Protein AF-A0A812XDH1-F1 (afdb_monomer_lite)

Organism: Symbiodinium pilosum (NCBI:txid2952)

Secondary structure (DSSP, 8-state):
-PPEEEEEEETTT--TTTHHHHHHHHHHHSEEEEEEEEEETTS---TTSHHHHHHHHHTPEEEEE-TTTHHHHHHHHHHHHHHHS--SEEEEES-HHHHHHHHHHHHHHHHHTT---EEEE-------

Foldseek 3Di:
DFAEEEAEEECVFDDLVCLVVLVVVRVVRGHYPAAEYEAAPPPPDDLPDPRNVSCVVSRYHYDYDHPVCSLVVSLVVQVCCCVPVVHQEYEYHYPPVVQVVSQVSNVVSCVVVVHHHYYHYDYGPDDD

Radius of gyration: 13.93 Å; chains: 1; bounding box: 34×30×38 Å

pLDDT: mean 91.61, std 9.73, range [36.91, 98.38]

Sequence (128 aa):
MAKRCTLLMDSDVHGPPSWPVALEVVRSEGSLVSASIFIAEGTGFTMDTDWGKRLQELGIEPKVVPAKEASIELCAEAMRLVMEEDVNVVCLAVKEDDFATLSQKLRTAGNTAGKQFSILEIGSLGDS

InterPro domains:
  IPR021139 NYN domain [PF01936] (23-110)

Structure (mmCIF, N/CA/C/O backbone):
data_AF-A0A812XDH1-F1
#
_entry.id   AF-A0A812XDH1-F1
#
loop_
_atom_site.group_PDB
_atom_site.id
_atom_site.type_symbol
_atom_site.label_atom_id
_atom_site.label_alt_id
_atom_site.label_comp_id
_atom_site.label_asym_id
_atom_site.label_entity_id
_atom_site.label_seq_id
_atom_site.pdbx_PDB_ins_code
_atom_site.Cartn_x
_atom_site.Cartn_y
_atom_site.Cartn_z
_atom_site.occupancy
_atom_site.B_iso_or_equiv
_atom_site.auth_seq_id
_atom_site.auth_comp_id
_atom_site.auth_asym_id
_atom_site.auth_atom_id
_atom_site.pdbx_PDB_model_num
ATOM 1 N N . MET A 1 1 ? -16.317 -11.474 12.488 1.00 62.16 1 MET A N 1
ATOM 2 C CA . MET A 1 1 ? -16.157 -10.778 11.192 1.00 62.16 1 MET A CA 1
ATOM 3 C C . MET A 1 1 ? -14.714 -10.950 10.752 1.00 62.16 1 MET A C 1
ATOM 5 O O . MET A 1 1 ? -13.852 -10.939 11.622 1.00 62.16 1 MET A O 1
ATOM 9 N N . ALA A 1 2 ? -14.458 -11.175 9.461 1.00 83.06 2 ALA A N 1
ATOM 10 C CA . ALA A 1 2 ? -13.089 -11.178 8.943 1.00 83.06 2 ALA A CA 1
ATOM 11 C C . ALA A 1 2 ? -12.526 -9.749 8.992 1.00 83.06 2 ALA A C 1
ATOM 13 O O . ALA A 1 2 ? -13.274 -8.799 8.754 1.00 83.06 2 ALA A O 1
ATOM 14 N N . LYS A 1 3 ? -11.241 -9.597 9.333 1.00 95.44 3 LYS A N 1
ATOM 15 C CA . LYS A 1 3 ? -10.570 -8.289 9.343 1.00 95.44 3 LYS A CA 1
ATOM 16 C C . LYS A 1 3 ? -10.524 -7.731 7.920 1.00 95.44 3 LYS A C 1
ATOM 18 O O . LYS A 1 3 ? -10.316 -8.493 6.978 1.00 95.44 3 LYS A O 1
ATOM 23 N N . ARG A 1 4 ? -10.717 -6.423 7.758 1.00 97.69 4 ARG A N 1
ATOM 24 C CA . ARG A 1 4 ? -10.556 -5.722 6.477 1.00 97.69 4 ARG A CA 1
ATOM 25 C C . ARG A 1 4 ? -9.109 -5.261 6.346 1.00 97.69 4 ARG A C 1
ATOM 27 O O . ARG A 1 4 ? -8.639 -4.497 7.189 1.00 97.69 4 ARG A O 1
ATOM 34 N N . CYS A 1 5 ? -8.412 -5.724 5.320 1.00 98.31 5 CYS A N 1
ATOM 35 C CA . CYS A 1 5 ? -6.977 -5.518 5.164 1.00 98.31 5 CYS A CA 1
ATOM 36 C C . CYS A 1 5 ? -6.669 -4.742 3.883 1.00 98.31 5 CYS A C 1
ATOM 38 O O . CYS A 1 5 ? -7.336 -4.935 2.870 1.00 98.31 5 CYS A O 1
ATOM 40 N N . THR A 1 6 ? -5.626 -3.918 3.897 1.00 98.38 6 THR A N 1
ATOM 41 C CA . THR A 1 6 ? -5.047 -3.340 2.678 1.00 98.38 6 THR A CA 1
ATOM 42 C C . THR A 1 6 ? -3.569 -3.667 2.578 1.00 98.38 6 THR A C 1
ATOM 44 O O . THR A 1 6 ? -2.903 -3.785 3.605 1.00 98.38 6 THR A O 1
ATOM 47 N N . LEU A 1 7 ? -3.058 -3.782 1.357 1.00 98.25 7 LEU A N 1
ATOM 48 C CA . LEU A 1 7 ? -1.638 -3.961 1.070 1.00 98.25 7 LEU A CA 1
ATOM 49 C C . LEU A 1 7 ? -1.074 -2.699 0.413 1.00 98.25 7 LEU A C 1
ATOM 51 O O . LEU A 1 7 ? -1.589 -2.263 -0.613 1.00 98.25 7 LEU A O 1
ATOM 55 N N . LEU A 1 8 ? -0.009 -2.135 0.978 1.00 97.69 8 LEU A N 1
ATOM 56 C CA . LEU A 1 8 ? 0.725 -1.010 0.399 1.00 97.69 8 LEU A CA 1
ATOM 57 C C . LEU A 1 8 ? 2.191 -1.406 0.254 1.00 97.69 8 LEU A C 1
ATOM 59 O O . LEU A 1 8 ? 2.841 -1.751 1.242 1.00 97.69 8 LEU A O 1
ATOM 63 N N . MET A 1 9 ? 2.690 -1.382 -0.978 1.00 96.19 9 MET A N 1
ATOM 64 C CA . MET A 1 9 ? 4.032 -1.849 -1.317 1.00 96.19 9 MET A CA 1
ATOM 65 C C . MET A 1 9 ? 4.894 -0.722 -1.870 1.00 96.19 9 MET A C 1
ATOM 67 O O . MET A 1 9 ? 4.409 0.120 -2.624 1.00 96.19 9 MET A O 1
ATOM 71 N N . ASP A 1 10 ? 6.181 -0.757 -1.554 1.00 93.31 10 ASP A N 1
ATOM 72 C CA . ASP A 1 10 ? 7.207 0.051 -2.203 1.00 93.31 10 ASP A CA 1
ATOM 73 C C . ASP A 1 10 ? 7.873 -0.756 -3.328 1.00 93.31 10 ASP A C 1
ATOM 75 O O . ASP A 1 10 ? 8.425 -1.840 -3.099 1.00 93.31 10 ASP A O 1
ATOM 79 N N . SER A 1 11 ? 7.821 -0.230 -4.554 1.00 91.38 11 SER A N 1
ATOM 80 C CA . SER A 1 11 ? 8.430 -0.873 -5.724 1.00 91.38 11 SER A CA 1
ATOM 81 C C . SER A 1 11 ? 9.956 -0.983 -5.656 1.00 91.38 11 SER A C 1
ATOM 83 O O . SER A 1 11 ? 10.512 -1.853 -6.327 1.00 91.38 11 SER A O 1
ATOM 85 N N . ASP A 1 12 ? 10.622 -0.176 -4.821 1.00 86.94 12 ASP A N 1
ATOM 86 C CA . ASP A 1 12 ? 12.071 -0.267 -4.597 1.00 86.94 12 ASP A CA 1
ATOM 87 C C . ASP A 1 12 ? 12.481 -1.574 -3.898 1.00 86.94 12 ASP A C 1
ATOM 89 O O . ASP A 1 12 ? 13.651 -1.958 -3.931 1.00 86.94 12 ASP A O 1
ATOM 93 N N . VAL A 1 13 ? 11.538 -2.236 -3.223 1.00 84.75 13 VAL A N 1
ATOM 94 C CA . VAL A 1 13 ? 11.792 -3.417 -2.379 1.00 84.75 13 VAL A CA 1
ATOM 95 C C . VAL A 1 13 ? 11.043 -4.634 -2.886 1.00 84.75 13 VAL A C 1
ATOM 97 O O . VAL A 1 13 ? 11.570 -5.746 -2.885 1.00 84.75 13 VAL A O 1
ATOM 100 N N . HIS A 1 14 ? 9.804 -4.429 -3.327 1.00 86.06 14 HIS A N 1
ATOM 101 C CA . HIS A 1 14 ? 8.909 -5.496 -3.737 1.00 86.06 14 HIS A CA 1
ATOM 102 C C . HIS A 1 14 ? 8.712 -5.483 -5.249 1.00 86.06 14 HIS A C 1
ATOM 104 O O . HIS A 1 14 ? 7.859 -4.777 -5.789 1.00 86.06 14 HIS A O 1
ATOM 110 N N . GLY A 1 15 ? 9.489 -6.321 -5.938 1.00 88.19 15 GLY A N 1
ATOM 111 C CA . GLY A 1 15 ? 9.342 -6.583 -7.369 1.00 88.19 15 GLY A CA 1
ATOM 112 C C . GLY A 1 15 ? 8.324 -7.690 -7.698 1.00 88.19 15 GLY A C 1
ATOM 113 O O . GLY A 1 15 ? 7.814 -8.358 -6.788 1.00 88.19 15 GLY A O 1
ATOM 114 N N . PRO A 1 16 ? 8.080 -7.953 -9.000 1.00 89.69 16 PRO A N 1
ATOM 115 C CA . PRO A 1 16 ? 7.072 -8.899 -9.487 1.00 89.69 16 PRO A CA 1
ATOM 116 C C . PRO A 1 16 ? 7.038 -10.284 -8.827 1.00 89.69 16 PRO A C 1
ATOM 118 O O . PRO A 1 16 ? 5.935 -10.786 -8.592 1.00 89.69 16 PRO A O 1
ATOM 121 N N . PRO A 1 17 ? 8.183 -10.919 -8.496 1.00 89.69 17 PRO A N 1
ATOM 122 C CA . PRO A 1 17 ? 8.175 -12.224 -7.831 1.00 89.69 17 PRO A CA 1
ATOM 123 C C . PRO A 1 17 ? 7.530 -12.202 -6.438 1.00 89.69 17 PRO A C 1
ATOM 125 O O . PRO A 1 17 ? 6.958 -13.201 -6.011 1.00 89.69 17 PRO A O 1
ATOM 128 N N . SER A 1 18 ? 7.596 -11.066 -5.738 1.00 91.50 18 SER A N 1
ATOM 129 C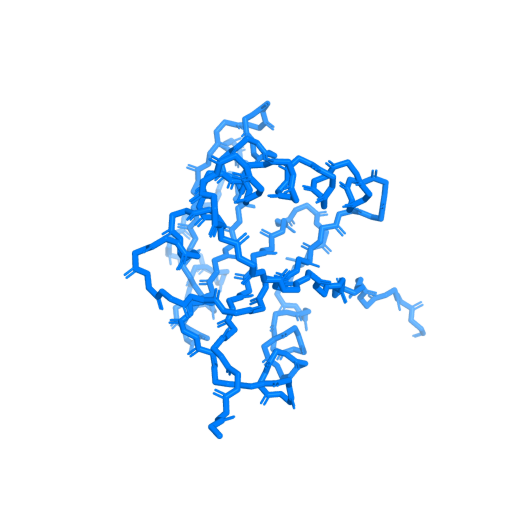 CA . SER A 1 18 ? 7.119 -10.935 -4.356 1.00 91.50 18 SER A CA 1
ATOM 130 C C . SER A 1 18 ? 5.630 -10.594 -4.242 1.00 91.50 18 SER A C 1
ATOM 132 O O . SER A 1 18 ? 5.014 -10.886 -3.218 1.00 91.50 18 SER A O 1
ATOM 134 N N . TRP A 1 19 ? 5.021 -10.013 -5.283 1.00 94.25 19 TRP A N 1
ATOM 135 C CA . TRP A 1 19 ? 3.640 -9.519 -5.217 1.00 94.25 19 TRP A CA 1
ATOM 136 C C . TRP A 1 19 ? 2.600 -10.604 -4.896 1.00 94.25 19 TRP A C 1
ATOM 138 O O . TRP A 1 19 ? 1.752 -10.358 -4.036 1.00 94.25 19 TRP A O 1
ATOM 148 N N . PRO A 1 20 ? 2.632 -11.807 -5.513 1.00 94.88 20 PRO A N 1
ATOM 149 C CA . PRO A 1 20 ? 1.668 -12.856 -5.181 1.00 94.88 20 PRO A CA 1
ATOM 150 C C . PRO A 1 20 ? 1.780 -13.305 -3.722 1.00 94.88 20 PRO A C 1
ATOM 152 O O . PRO A 1 20 ? 0.763 -13.478 -3.056 1.00 94.88 20 PRO A O 1
ATOM 155 N N . VAL A 1 21 ? 3.007 -13.418 -3.210 1.00 93.62 21 VAL A N 1
ATOM 156 C CA . VAL A 1 21 ? 3.268 -13.832 -1.826 1.00 93.62 21 VAL A CA 1
ATOM 157 C C . VAL A 1 21 ? 2.765 -12.778 -0.841 1.00 93.62 21 VAL A C 1
ATOM 159 O O . VAL A 1 21 ? 2.077 -13.116 0.119 1.00 93.62 21 VAL A O 1
ATOM 162 N N . ALA A 1 22 ? 3.010 -11.492 -1.109 1.00 94.94 22 ALA A N 1
ATOM 163 C CA . ALA A 1 22 ? 2.481 -10.404 -0.287 1.00 94.94 22 ALA A CA 1
ATOM 164 C C . ALA A 1 22 ? 0.940 -10.425 -0.228 1.00 94.94 22 ALA A C 1
ATOM 166 O O . ALA A 1 22 ? 0.351 -10.278 0.846 1.00 94.94 22 ALA A O 1
ATOM 167 N N . LEU A 1 23 ? 0.277 -10.675 -1.365 1.00 96.62 23 LEU A N 1
ATOM 168 C CA . LEU A 1 23 ? -1.180 -10.821 -1.423 1.00 96.62 23 LEU A CA 1
ATOM 169 C C . LEU A 1 23 ? -1.682 -12.028 -0.622 1.00 96.62 23 LEU A C 1
ATOM 171 O O . LEU A 1 23 ? -2.710 -11.923 0.048 1.00 96.62 23 LEU A O 1
ATOM 175 N N . GLU A 1 24 ? -0.992 -13.166 -0.683 1.00 95.62 24 GLU A N 1
ATOM 176 C CA . GLU A 1 24 ? -1.344 -14.361 0.093 1.00 95.62 24 GLU A CA 1
ATOM 177 C C . GLU A 1 24 ? -1.238 -14.117 1.599 1.00 95.62 24 GLU A C 1
ATOM 179 O O . GLU A 1 24 ? -2.175 -14.449 2.329 1.00 95.62 24 GLU A O 1
ATOM 184 N N . VAL A 1 25 ? -0.166 -13.460 2.059 1.00 94.56 25 VAL A N 1
ATOM 185 C CA . VAL A 1 25 ? -0.015 -13.085 3.473 1.00 94.56 25 VAL A CA 1
ATOM 186 C C . VAL A 1 25 ? -1.192 -12.215 3.921 1.00 94.56 25 VAL A C 1
ATOM 188 O O . VAL A 1 25 ? -1.844 -12.528 4.917 1.00 94.56 25 VAL A O 1
ATOM 191 N N . VAL A 1 26 ? -1.549 -11.183 3.151 1.00 96.19 26 VAL A N 1
ATOM 192 C CA . VAL A 1 26 ? -2.679 -10.298 3.495 1.00 96.19 26 VAL A CA 1
ATOM 193 C C . VAL A 1 26 ? -4.010 -11.056 3.513 1.00 96.19 26 VAL A C 1
ATOM 195 O O . VAL A 1 26 ? -4.833 -10.841 4.404 1.00 96.19 26 VAL A O 1
ATOM 198 N N . ARG A 1 27 ? -4.220 -11.974 2.563 1.00 95.69 27 ARG A N 1
ATOM 199 C CA . ARG A 1 27 ? -5.430 -12.810 2.490 1.00 95.69 27 ARG A CA 1
ATOM 200 C C . ARG A 1 27 ? -5.528 -13.821 3.634 1.00 95.69 27 ARG A C 1
ATOM 202 O O . ARG A 1 27 ? -6.637 -14.200 4.002 1.00 95.69 27 ARG A O 1
ATOM 209 N N . SER A 1 28 ? -4.398 -14.249 4.199 1.00 94.50 28 SER A N 1
ATOM 210 C CA . SER A 1 28 ? -4.380 -15.092 5.401 1.00 94.50 28 SER A CA 1
ATOM 211 C C . SER A 1 28 ? -4.743 -14.316 6.673 1.00 94.50 28 SER A C 1
ATOM 213 O O . SER A 1 28 ? -5.321 -14.889 7.594 1.00 94.50 28 SER A O 1
ATOM 215 N N . GLU A 1 29 ? -4.478 -13.006 6.696 1.00 95.06 29 GLU A N 1
ATOM 216 C CA . GLU A 1 29 ? -4.833 -12.114 7.806 1.00 95.06 29 GLU A CA 1
ATOM 217 C C . GLU A 1 29 ? -6.314 -11.689 7.762 1.00 95.06 29 GLU A C 1
ATOM 219 O O . GLU A 1 29 ? -6.961 -11.527 8.802 1.00 95.06 29 GLU A O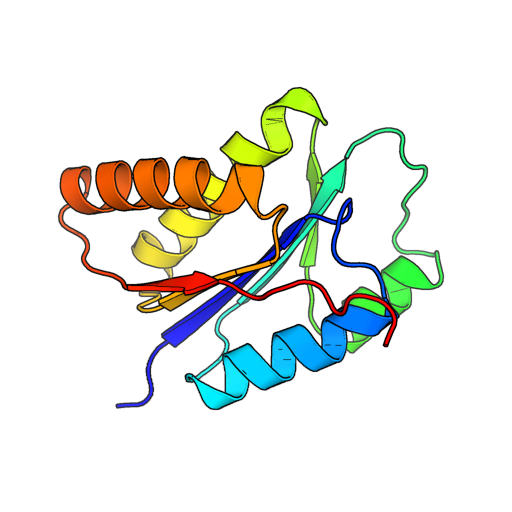 1
ATOM 224 N N . GLY A 1 30 ? -6.879 -11.516 6.562 1.00 95.56 30 GLY A N 1
ATOM 225 C CA . GLY A 1 30 ? -8.274 -11.118 6.399 1.00 95.56 30 GLY A CA 1
ATOM 226 C C . GLY A 1 30 ? -8.708 -10.863 4.955 1.00 95.56 30 GLY A C 1
ATOM 227 O O . GLY A 1 30 ? -8.095 -11.306 3.988 1.00 95.56 30 GLY A O 1
ATOM 228 N N . SER A 1 31 ? -9.822 -10.153 4.799 1.00 97.12 31 SER A N 1
ATOM 229 C CA . SER A 1 31 ? -10.366 -9.777 3.495 1.00 97.12 31 SER A CA 1
ATOM 230 C C . SER A 1 31 ? -9.586 -8.601 2.910 1.00 97.12 31 SER A C 1
ATOM 232 O O . SER A 1 31 ? -9.628 -7.499 3.455 1.00 97.12 31 SER A O 1
ATOM 234 N N . LEU A 1 32 ? -8.909 -8.830 1.785 1.00 97.19 32 LEU A N 1
ATOM 235 C CA . LEU A 1 32 ? -8.216 -7.792 1.023 1.00 97.19 32 LEU A CA 1
ATOM 236 C C . LEU A 1 32 ? -9.227 -6.793 0.432 1.00 97.19 32 LEU A C 1
ATOM 238 O O . LEU A 1 32 ? -10.051 -7.168 -0.400 1.00 97.19 32 LEU A O 1
ATOM 242 N N . VAL A 1 33 ? -9.150 -5.537 0.869 1.00 97.38 33 VAL A N 1
ATOM 243 C CA . VAL A 1 33 ? -9.964 -4.405 0.397 1.00 97.38 33 VAL A CA 1
ATOM 244 C C . VAL A 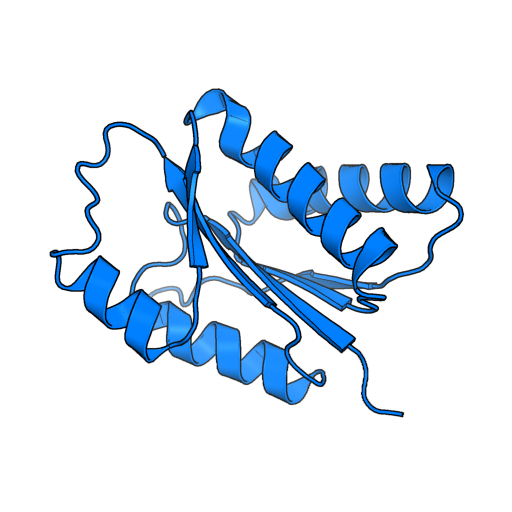1 33 ? -9.294 -3.711 -0.782 1.00 97.38 33 VAL A C 1
ATOM 246 O O . VAL A 1 33 ? -9.947 -3.436 -1.782 1.00 97.38 33 VAL A O 1
ATOM 249 N N . SER A 1 34 ? -7.995 -3.436 -0.663 1.00 97.81 34 SER A N 1
ATOM 250 C CA . SER A 1 34 ? -7.192 -2.782 -1.694 1.00 97.81 34 SER A CA 1
ATOM 251 C C . SER A 1 34 ? -5.757 -3.305 -1.663 1.00 97.81 34 SER A C 1
ATOM 253 O O . SER A 1 34 ? -5.274 -3.783 -0.630 1.00 97.81 34 SER A O 1
ATOM 255 N N . ALA A 1 35 ? -5.082 -3.224 -2.804 1.00 98.19 35 ALA A N 1
ATOM 256 C CA . ALA A 1 35 ? -3.653 -3.437 -2.925 1.00 98.19 35 ALA A CA 1
ATOM 257 C C . ALA A 1 35 ? -3.074 -2.359 -3.842 1.00 98.19 35 ALA A C 1
ATOM 259 O O . ALA A 1 35 ? -3.542 -2.189 -4.967 1.00 98.19 35 ALA A O 1
ATOM 260 N N . SER A 1 36 ? -2.042 -1.657 -3.383 1.00 97.94 36 SER A N 1
ATOM 261 C CA . SER A 1 36 ? -1.364 -0.632 -4.173 1.00 97.94 36 SER A CA 1
ATOM 262 C C . SER A 1 36 ? 0.148 -0.797 -4.106 1.00 97.94 36 SER A C 1
ATOM 264 O O . SER A 1 36 ? 0.694 -1.218 -3.084 1.00 97.94 36 SER A O 1
ATOM 266 N N . ILE A 1 37 ? 0.825 -0.435 -5.192 1.00 96.25 37 ILE A N 1
ATOM 267 C CA . ILE A 1 37 ? 2.283 -0.344 -5.260 1.00 96.25 37 ILE A CA 1
ATOM 268 C C . ILE A 1 37 ? 2.692 1.081 -5.624 1.00 96.25 37 ILE A C 1
ATOM 270 O O . ILE A 1 37 ? 2.197 1.648 -6.597 1.00 96.25 37 ILE A O 1
ATOM 274 N N . PHE A 1 38 ? 3.586 1.662 -4.835 1.00 95.50 38 PHE A N 1
ATOM 275 C CA . PHE A 1 38 ? 4.114 3.001 -5.050 1.00 95.50 38 PHE A CA 1
ATOM 276 C C . PHE A 1 38 ? 5.374 2.903 -5.897 1.00 95.50 38 PHE A C 1
ATOM 278 O O . PHE A 1 38 ? 6.327 2.208 -5.539 1.00 95.50 38 PHE A O 1
ATOM 285 N N . ILE A 1 39 ? 5.343 3.577 -7.043 1.00 93.25 39 ILE A N 1
ATOM 286 C CA . ILE A 1 39 ? 6.395 3.552 -8.053 1.00 93.25 39 ILE A CA 1
ATOM 287 C C . ILE A 1 39 ? 6.954 4.959 -8.188 1.00 93.25 39 ILE A C 1
ATOM 289 O O . ILE A 1 39 ? 6.219 5.899 -8.486 1.00 93.25 39 ILE A O 1
ATOM 293 N N . ALA A 1 40 ? 8.260 5.114 -7.988 1.00 91.31 40 ALA A N 1
ATOM 294 C CA . ALA A 1 40 ? 8.904 6.403 -8.174 1.00 91.31 40 ALA A CA 1
ATOM 295 C C . ALA A 1 40 ? 8.807 6.867 -9.641 1.00 91.31 40 ALA A C 1
ATOM 297 O O . ALA A 1 40 ? 9.033 6.097 -10.585 1.00 91.31 40 ALA A O 1
ATOM 298 N N . GLU A 1 41 ? 8.502 8.147 -9.843 1.00 90.69 41 GLU A N 1
ATOM 299 C CA . GLU A 1 41 ? 8.603 8.801 -11.146 1.00 90.69 41 GLU A CA 1
ATOM 300 C C . GLU A 1 41 ? 10.016 8.667 -11.735 1.00 90.69 41 GLU A C 1
ATOM 302 O O . GLU A 1 41 ? 11.022 8.673 -11.026 1.00 90.69 41 GLU A O 1
ATOM 307 N N . GLY A 1 42 ? 10.099 8.566 -13.063 1.00 84.44 42 GLY A N 1
ATOM 308 C CA . GLY A 1 42 ? 11.377 8.455 -13.775 1.00 84.44 42 GLY A CA 1
ATOM 309 C C . GLY A 1 42 ? 11.953 7.037 -13.863 1.00 84.44 42 GLY A C 1
ATOM 310 O O . GLY A 1 42 ? 12.971 6.847 -14.520 1.00 84.44 42 GLY A O 1
ATOM 311 N N . THR A 1 43 ? 11.281 6.032 -13.294 1.00 82.62 43 THR A N 1
ATOM 312 C CA . THR A 1 43 ? 11.637 4.602 -13.436 1.00 82.62 43 THR A CA 1
ATOM 313 C C . THR A 1 43 ? 11.366 4.031 -14.833 1.00 82.62 43 THR A C 1
ATOM 315 O O . THR A 1 43 ? 11.820 2.936 -15.153 1.00 82.62 43 THR A O 1
ATOM 318 N N . GLY A 1 44 ? 10.620 4.752 -15.677 1.00 81.88 44 GLY A N 1
ATOM 319 C CA . GLY A 1 44 ? 10.199 4.275 -16.998 1.00 81.88 44 GLY A CA 1
ATOM 320 C C . GLY A 1 44 ? 9.026 3.289 -16.961 1.00 81.88 44 GLY A C 1
ATOM 321 O O . GLY A 1 44 ? 8.710 2.691 -17.988 1.00 81.88 44 GLY A O 1
ATOM 322 N N . PHE A 1 45 ? 8.371 3.122 -15.806 1.00 84.12 45 PHE A N 1
ATOM 323 C CA . PHE A 1 45 ? 7.169 2.301 -15.681 1.00 84.12 45 PHE A CA 1
ATOM 324 C C . PHE A 1 45 ? 6.030 2.813 -16.576 1.00 84.12 45 PHE A C 1
ATOM 326 O O . PHE A 1 45 ? 5.695 3.998 -16.571 1.00 84.12 45 PHE A O 1
ATOM 333 N N . THR A 1 46 ? 5.389 1.890 -17.294 1.00 82.19 46 THR A N 1
ATOM 334 C CA . THR A 1 46 ? 4.120 2.114 -17.998 1.00 82.19 46 THR A CA 1
ATOM 335 C C . THR A 1 46 ? 3.210 0.899 -17.828 1.00 82.19 46 THR A C 1
ATOM 337 O O . THR A 1 46 ? 3.681 -0.220 -17.597 1.00 82.19 46 THR A O 1
ATOM 340 N N . MET A 1 47 ? 1.900 1.094 -17.994 1.00 84.06 47 MET A N 1
ATOM 341 C CA . MET A 1 47 ? 0.924 -0.002 -17.919 1.00 84.06 47 MET A CA 1
ATOM 342 C C . MET A 1 47 ? 1.081 -1.047 -19.034 1.00 84.06 47 MET A C 1
ATOM 344 O O . MET A 1 47 ? 0.667 -2.189 -18.857 1.00 84.06 47 MET A O 1
ATOM 348 N N . ASP A 1 48 ? 1.722 -0.688 -20.147 1.00 80.31 48 ASP A N 1
ATOM 349 C CA . ASP A 1 48 ? 1.940 -1.587 -21.288 1.00 80.31 48 ASP A CA 1
ATOM 350 C C . ASP A 1 48 ? 3.127 -2.545 -21.091 1.00 80.31 48 ASP A C 1
ATOM 352 O O . ASP A 1 48 ? 3.293 -3.504 -21.853 1.00 80.31 48 ASP A O 1
ATOM 356 N N . THR A 1 49 ? 3.950 -2.302 -20.067 1.00 83.50 49 THR A N 1
ATOM 357 C CA . THR A 1 49 ? 5.051 -3.195 -19.689 1.00 83.50 49 THR A CA 1
ATOM 358 C C . THR A 1 49 ? 4.544 -4.507 -19.088 1.00 83.50 49 THR A C 1
ATOM 360 O O . THR A 1 49 ? 3.415 -4.603 -18.602 1.00 83.50 49 THR A O 1
ATOM 363 N N . ASP A 1 50 ? 5.406 -5.526 -19.052 1.00 87.31 50 ASP A N 1
ATOM 364 C CA . ASP A 1 50 ? 5.097 -6.796 -18.381 1.00 87.31 50 ASP A CA 1
ATOM 365 C C . ASP A 1 50 ? 4.778 -6.599 -16.890 1.00 87.31 50 ASP A C 1
ATOM 367 O O . ASP A 1 50 ? 3.938 -7.307 -16.339 1.00 87.31 50 ASP A O 1
ATOM 371 N N . TRP A 1 51 ? 5.377 -5.589 -16.249 1.00 89.06 51 TRP A N 1
ATOM 372 C CA . TRP A 1 51 ? 5.028 -5.185 -14.886 1.00 89.06 51 TRP A CA 1
ATOM 373 C C . TRP A 1 51 ? 3.599 -4.657 -14.801 1.00 89.06 51 TRP A C 1
ATOM 375 O O . TRP A 1 51 ? 2.838 -5.113 -13.953 1.00 89.06 51 TRP A O 1
ATOM 385 N N . GLY A 1 52 ? 3.222 -3.728 -15.683 1.00 89.94 52 GLY A N 1
ATOM 386 C CA . GLY A 1 52 ? 1.879 -3.146 -15.712 1.00 89.94 52 GLY A CA 1
ATOM 387 C C . GLY A 1 52 ? 0.788 -4.199 -15.909 1.00 89.94 52 GLY A C 1
ATOM 388 O O . GLY A 1 52 ? -0.162 -4.260 -15.126 1.00 89.94 52 GLY A O 1
ATOM 389 N N . LYS A 1 53 ? 0.981 -5.103 -16.878 1.00 91.38 53 LYS A N 1
ATOM 390 C CA . LYS A 1 53 ? 0.086 -6.252 -17.104 1.00 91.38 53 LYS A CA 1
ATOM 391 C C . LYS A 1 53 ? -0.001 -7.146 -15.874 1.00 91.38 53 LYS A C 1
ATOM 393 O O . LYS A 1 53 ? -1.095 -7.520 -15.458 1.00 91.38 53 LYS A O 1
ATOM 398 N N . ARG A 1 54 ? 1.141 -7.453 -15.253 1.00 93.31 54 ARG A N 1
ATOM 399 C CA . ARG A 1 54 ? 1.185 -8.321 -14.076 1.00 93.31 54 ARG A CA 1
ATOM 400 C C . ARG A 1 54 ? 0.499 -7.700 -12.856 1.00 93.31 54 ARG A C 1
ATOM 402 O O . ARG A 1 54 ? -0.197 -8.408 -12.134 1.00 93.31 54 ARG A O 1
ATOM 409 N N . LEU A 1 55 ? 0.656 -6.397 -12.636 1.00 95.06 55 LEU A N 1
ATOM 410 C CA . LEU A 1 55 ? -0.064 -5.668 -11.587 1.00 95.06 55 LEU A CA 1
ATOM 411 C C . LEU A 1 55 ? -1.577 -5.712 -11.826 1.00 95.06 55 LEU A C 1
ATOM 413 O O . LEU A 1 55 ? -2.332 -6.017 -10.903 1.00 95.06 55 LEU A O 1
ATOM 417 N N . GLN A 1 56 ? -2.011 -5.512 -13.074 1.00 94.38 56 GLN A N 1
ATOM 418 C CA . GLN A 1 56 ? -3.420 -5.591 -13.456 1.00 94.38 56 GLN A CA 1
ATOM 419 C C . GLN A 1 56 ? -4.013 -6.989 -13.222 1.00 94.38 56 GLN A C 1
ATOM 421 O O . GLN A 1 56 ? -5.095 -7.099 -12.647 1.00 94.38 56 GLN A O 1
ATOM 426 N N . GLU A 1 57 ? -3.309 -8.055 -13.615 1.00 95.62 57 GLU A N 1
ATOM 427 C CA . GLU A 1 57 ? -3.725 -9.446 -13.363 1.00 95.62 57 GLU A CA 1
ATOM 428 C C . GLU A 1 57 ? -3.922 -9.740 -11.872 1.00 95.62 57 GLU A C 1
ATOM 430 O O . GLU A 1 57 ? -4.821 -10.488 -11.488 1.00 95.62 57 GLU A O 1
ATOM 435 N N . LEU A 1 58 ? -3.065 -9.163 -11.029 1.00 96.38 58 LEU A N 1
ATOM 436 C CA . LEU A 1 58 ? -3.092 -9.357 -9.583 1.00 96.38 58 LEU A CA 1
ATOM 437 C C . LEU A 1 58 ? -4.077 -8.422 -8.865 1.00 96.38 58 LEU A C 1
ATOM 439 O O . LEU A 1 58 ? -4.308 -8.600 -7.667 1.00 96.38 58 LEU A O 1
ATOM 443 N N . GLY A 1 59 ? -4.663 -7.453 -9.576 1.00 96.62 59 GLY A N 1
ATOM 444 C CA . GLY A 1 59 ? -5.526 -6.428 -8.992 1.00 96.62 59 GLY A CA 1
ATOM 445 C C . GLY A 1 59 ? -4.773 -5.464 -8.072 1.00 96.62 59 GLY A C 1
ATOM 446 O O . GLY A 1 59 ? -5.337 -5.010 -7.081 1.00 96.62 59 GLY A O 1
ATOM 447 N N . ILE A 1 60 ? -3.499 -5.194 -8.367 1.00 97.56 60 ILE A N 1
ATOM 448 C CA . ILE A 1 60 ? -2.670 -4.234 -7.635 1.00 97.56 60 ILE A CA 1
ATOM 449 C C . ILE A 1 60 ? -2.663 -2.922 -8.414 1.00 97.56 60 ILE A C 1
ATOM 451 O O . ILE A 1 60 ? -2.287 -2.888 -9.585 1.00 97.56 60 ILE A O 1
ATOM 455 N N . GLU A 1 61 ? -3.054 -1.835 -7.761 1.00 96.94 61 GLU A N 1
ATOM 456 C CA . GLU A 1 61 ? -3.061 -0.499 -8.350 1.00 96.94 61 GLU A CA 1
ATOM 457 C C . GLU A 1 61 ? -1.651 0.123 -8.303 1.00 96.94 61 GLU A C 1
ATOM 459 O O . GLU A 1 61 ? -1.111 0.335 -7.212 1.00 96.94 61 GLU A O 1
ATOM 464 N N . PRO A 1 62 ? -1.030 0.451 -9.449 1.00 95.50 62 PRO A N 1
ATOM 465 C CA . PRO A 1 62 ? 0.194 1.238 -9.458 1.00 95.50 62 PRO A CA 1
ATOM 466 C C . PRO A 1 62 ? -0.104 2.714 -9.186 1.00 95.50 62 PRO A C 1
ATOM 468 O O . PRO A 1 62 ? -0.918 3.332 -9.871 1.00 95.50 62 PRO A O 1
ATOM 471 N N . LYS A 1 63 ? 0.621 3.299 -8.233 1.00 95.38 63 LYS A N 1
ATOM 472 C CA . LYS A 1 63 ? 0.608 4.731 -7.922 1.00 95.38 63 LYS A CA 1
ATOM 473 C C . LYS A 1 63 ? 1.983 5.308 -8.237 1.00 95.38 63 LYS A C 1
ATOM 475 O O . LYS A 1 63 ? 2.944 5.070 -7.510 1.00 95.38 63 LYS A O 1
ATOM 480 N N . VAL A 1 64 ? 2.078 6.029 -9.352 1.00 93.81 64 VAL A N 1
ATOM 481 C CA . VAL A 1 64 ? 3.313 6.713 -9.751 1.00 93.81 64 VAL A CA 1
ATOM 482 C C . VAL A 1 64 ? 3.406 8.029 -8.986 1.00 93.81 64 VAL A C 1
ATOM 484 O O . VAL A 1 64 ? 2.493 8.846 -9.073 1.00 93.81 64 VAL A O 1
ATOM 487 N N . VAL A 1 65 ? 4.478 8.209 -8.218 1.00 93.38 65 VAL A N 1
ATOM 488 C CA . VAL A 1 65 ? 4.642 9.331 -7.283 1.00 93.38 65 VAL A CA 1
ATOM 489 C C . VAL A 1 65 ? 6.057 9.906 -7.352 1.00 93.38 65 VAL A C 1
ATOM 491 O O . VAL A 1 65 ? 7.006 9.169 -7.648 1.00 93.38 65 VAL A O 1
ATOM 494 N N . PRO A 1 66 ? 6.263 11.199 -7.047 1.00 92.56 66 PRO A N 1
ATOM 495 C CA . PRO A 1 66 ? 7.605 11.748 -6.915 1.00 92.56 66 PRO A CA 1
ATOM 496 C C . PRO A 1 66 ? 8.414 10.956 -5.878 1.00 92.56 66 PRO A C 1
ATOM 498 O O . PRO A 1 66 ? 7.945 10.710 -4.768 1.00 92.56 66 PRO A O 1
ATOM 501 N N . ALA A 1 67 ? 9.659 10.587 -6.199 1.00 85.31 67 ALA A N 1
ATOM 502 C CA . ALA A 1 67 ? 10.476 9.718 -5.337 1.00 85.31 67 ALA A CA 1
ATOM 503 C C . ALA A 1 67 ? 10.621 10.242 -3.892 1.00 85.31 67 ALA A C 1
ATOM 505 O O . ALA A 1 67 ? 10.651 9.474 -2.937 1.00 85.31 67 ALA A O 1
ATOM 506 N N . LYS A 1 68 ? 10.674 11.569 -3.720 1.00 87.19 68 LYS A N 1
ATOM 507 C CA . LYS A 1 68 ? 10.787 12.227 -2.405 1.00 87.19 68 LYS A CA 1
ATOM 508 C C . LYS A 1 68 ? 9.489 12.204 -1.590 1.00 87.19 68 LYS A C 1
ATOM 510 O O . LYS A 1 68 ? 9.519 12.523 -0.405 1.00 87.19 68 LYS A O 1
ATOM 515 N N . GLU A 1 69 ? 8.372 11.863 -2.220 1.00 88.75 69 GLU A N 1
ATOM 516 C CA . GLU A 1 69 ? 7.029 11.913 -1.643 1.00 88.75 69 GLU A CA 1
ATOM 517 C C . GLU A 1 69 ? 6.433 10.518 -1.431 1.00 88.75 69 GLU A C 1
ATOM 519 O O . GLU A 1 69 ? 5.423 10.404 -0.747 1.00 88.75 69 GLU A O 1
ATOM 524 N N . ALA A 1 70 ? 7.081 9.447 -1.907 1.00 87.19 70 ALA A N 1
ATOM 525 C CA . ALA A 1 70 ? 6.563 8.079 -1.823 1.00 87.19 70 ALA A CA 1
ATOM 526 C C . ALA A 1 70 ? 6.116 7.677 -0.407 1.00 87.19 70 ALA A C 1
ATOM 528 O O . ALA A 1 70 ? 5.007 7.184 -0.221 1.00 87.19 70 ALA A O 1
ATOM 529 N N . SER A 1 71 ? 6.925 7.969 0.616 1.00 87.50 71 SER A N 1
ATOM 530 C CA . SER A 1 71 ? 6.571 7.709 2.017 1.00 87.50 71 SER A CA 1
ATOM 531 C C . SER A 1 71 ? 5.357 8.515 2.502 1.00 87.50 71 SER A C 1
ATOM 533 O O . SER A 1 71 ? 4.603 8.045 3.352 1.00 87.50 71 SER A O 1
ATOM 535 N N . ILE A 1 72 ? 5.192 9.748 2.014 1.00 91.25 72 ILE A N 1
ATOM 536 C CA . ILE A 1 72 ? 4.080 10.636 2.386 1.00 91.25 72 ILE A CA 1
ATOM 537 C C . ILE A 1 72 ? 2.797 10.142 1.721 1.00 91.25 72 ILE A C 1
ATOM 539 O O . ILE A 1 72 ? 1.800 9.946 2.414 1.00 91.25 72 ILE A O 1
ATOM 543 N N . GLU A 1 73 ? 2.853 9.875 0.419 1.00 94.44 73 GLU A N 1
ATOM 544 C CA . GLU A 1 73 ? 1.736 9.363 -0.377 1.00 94.44 73 GLU A CA 1
ATOM 545 C C . GLU A 1 73 ? 1.267 7.991 0.122 1.00 94.44 73 GLU A C 1
ATOM 547 O O . GLU A 1 73 ? 0.068 7.755 0.269 1.00 94.44 73 GLU A O 1
ATOM 552 N N . LEU A 1 74 ? 2.199 7.112 0.502 1.00 94.69 74 LEU A N 1
ATOM 553 C CA . LEU A 1 74 ? 1.877 5.824 1.114 1.00 94.69 74 LEU A CA 1
ATOM 554 C C . LEU A 1 74 ? 1.143 6.002 2.447 1.00 94.69 74 LEU A C 1
ATOM 556 O O . LEU A 1 74 ? 0.123 5.350 2.687 1.00 94.69 74 LEU A O 1
ATOM 560 N N . CYS A 1 75 ? 1.611 6.912 3.309 1.00 95.31 75 CYS A N 1
ATOM 561 C CA . CYS A 1 75 ? 0.912 7.213 4.557 1.00 95.31 75 CYS A CA 1
ATOM 562 C C . CYS A 1 75 ? -0.479 7.823 4.325 1.00 95.31 75 CYS A C 1
ATOM 564 O O . CYS A 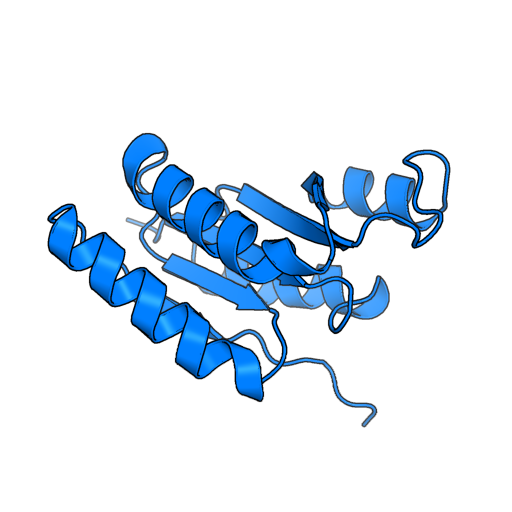1 75 ? -1.422 7.482 5.045 1.00 95.31 75 CYS A O 1
ATOM 566 N N . ALA A 1 76 ? -0.608 8.720 3.346 1.00 96.12 76 ALA A N 1
ATOM 567 C CA . ALA A 1 76 ? -1.871 9.359 3.000 1.00 96.12 76 ALA A CA 1
ATOM 568 C C . ALA A 1 76 ? -2.890 8.328 2.498 1.00 96.12 76 ALA A C 1
ATOM 570 O O . ALA A 1 76 ? -4.015 8.290 3.000 1.00 96.12 76 ALA A O 1
ATOM 571 N N . GLU A 1 77 ? -2.479 7.435 1.596 1.00 97.62 77 GLU A N 1
ATOM 572 C CA . GLU A 1 77 ? -3.334 6.370 1.068 1.00 97.62 77 GLU A CA 1
ATOM 573 C C . GLU A 1 77 ? -3.774 5.392 2.163 1.00 97.62 77 GLU A C 1
ATOM 575 O O . GLU A 1 77 ? -4.956 5.061 2.259 1.00 97.62 77 GLU A O 1
ATOM 580 N N . ALA A 1 78 ? -2.858 4.973 3.042 1.00 97.44 78 ALA A N 1
ATOM 581 C CA . ALA A 1 78 ? -3.203 4.121 4.179 1.00 97.44 78 ALA A CA 1
ATOM 582 C C . ALA A 1 78 ? -4.294 4.751 5.052 1.00 97.44 78 ALA A C 1
ATOM 584 O O . ALA A 1 78 ? -5.275 4.095 5.404 1.00 97.44 78 ALA A O 1
ATOM 585 N N . MET A 1 79 ? -4.138 6.035 5.391 1.00 98.00 79 MET A N 1
ATOM 586 C CA . MET A 1 79 ? -5.107 6.738 6.225 1.00 98.00 79 MET A CA 1
ATOM 587 C C . MET A 1 79 ? -6.435 6.951 5.508 1.00 98.00 79 MET A C 1
ATOM 589 O O . MET A 1 79 ? -7.481 6.781 6.134 1.00 98.00 79 MET A O 1
ATOM 593 N N . ARG A 1 80 ? -6.411 7.260 4.209 1.00 97.81 80 ARG A N 1
ATOM 594 C CA . ARG A 1 80 ? -7.614 7.342 3.378 1.00 97.81 80 ARG A CA 1
ATOM 595 C C . ARG A 1 80 ? -8.404 6.033 3.445 1.00 97.81 80 ARG A C 1
ATOM 597 O O . ARG A 1 80 ? -9.579 6.051 3.789 1.00 97.81 80 ARG A O 1
ATOM 604 N N . LEU A 1 81 ? -7.744 4.893 3.237 1.00 97.94 81 LEU A N 1
ATOM 605 C CA . LEU A 1 81 ? -8.365 3.564 3.292 1.00 97.94 81 LEU A CA 1
ATOM 606 C C . LEU A 1 81 ? -8.893 3.203 4.693 1.00 97.94 81 LEU A C 1
ATOM 608 O O . LEU A 1 81 ? -9.969 2.622 4.823 1.00 97.94 81 LEU A O 1
ATOM 612 N N . VAL A 1 82 ? -8.182 3.577 5.760 1.00 97.81 82 VAL A N 1
ATOM 613 C CA . VAL A 1 82 ? -8.669 3.406 7.144 1.00 97.81 82 VAL A CA 1
ATOM 614 C C . VAL A 1 82 ? -9.920 4.253 7.412 1.00 97.81 82 VAL A C 1
ATOM 616 O O . VAL A 1 82 ? -10.828 3.821 8.124 1.00 97.81 82 VAL A O 1
ATOM 619 N N . MET A 1 83 ? -9.978 5.473 6.880 1.00 96.69 83 MET A N 1
ATOM 620 C CA . MET A 1 83 ? -11.074 6.406 7.149 1.00 96.69 83 MET A CA 1
ATOM 621 C C . MET A 1 83 ? -12.311 6.145 6.289 1.00 96.69 83 MET A C 1
ATOM 623 O O . MET A 1 83 ? -13.420 6.165 6.825 1.00 96.69 83 MET A O 1
ATOM 627 N N . GLU A 1 84 ? -12.116 5.920 4.992 1.00 96.50 84 GLU A N 1
ATOM 628 C CA . GLU A 1 84 ? -13.175 5.846 3.978 1.00 96.50 84 GLU A CA 1
ATOM 629 C C . GLU A 1 84 ? -13.654 4.410 3.744 1.00 96.50 84 GLU A C 1
ATOM 631 O O . GLU A 1 84 ? -14.850 4.183 3.588 1.00 96.50 84 GLU A O 1
ATOM 636 N N . GLU A 1 85 ? -12.741 3.436 3.781 1.00 95.62 85 GLU A N 1
ATOM 637 C CA . GLU A 1 85 ? -13.018 2.031 3.437 1.00 95.62 85 GLU A CA 1
ATOM 638 C C . GLU A 1 85 ? -13.059 1.102 4.664 1.00 95.62 85 GLU A C 1
ATOM 640 O O . GLU A 1 85 ? -13.157 -0.124 4.531 1.00 95.62 85 GLU A O 1
ATOM 645 N N . ASP A 1 86 ? -12.987 1.676 5.868 1.00 94.81 86 ASP A N 1
ATOM 646 C CA . ASP A 1 86 ? -13.022 0.972 7.156 1.00 94.81 86 ASP A CA 1
ATOM 647 C C . ASP A 1 86 ? -11.986 -0.167 7.254 1.00 94.81 86 ASP A C 1
ATOM 649 O O . ASP A 1 86 ? -12.264 -1.275 7.720 1.00 94.81 86 ASP A O 1
ATOM 653 N N . VAL A 1 87 ? -10.771 0.079 6.753 1.00 97.38 87 VAL A N 1
ATOM 654 C CA . VAL A 1 87 ? -9.655 -0.868 6.877 1.00 97.38 87 VAL A CA 1
ATOM 655 C C . VAL A 1 87 ? -9.230 -1.007 8.341 1.00 97.38 87 VAL A C 1
ATOM 657 O O . VAL A 1 87 ? -8.992 -0.023 9.039 1.00 97.38 87 VAL A O 1
ATOM 660 N N . ASN A 1 88 ? -9.085 -2.253 8.799 1.00 97.19 88 ASN A N 1
ATOM 661 C CA . ASN A 1 88 ? -8.667 -2.595 10.161 1.00 97.19 88 ASN A CA 1
ATOM 662 C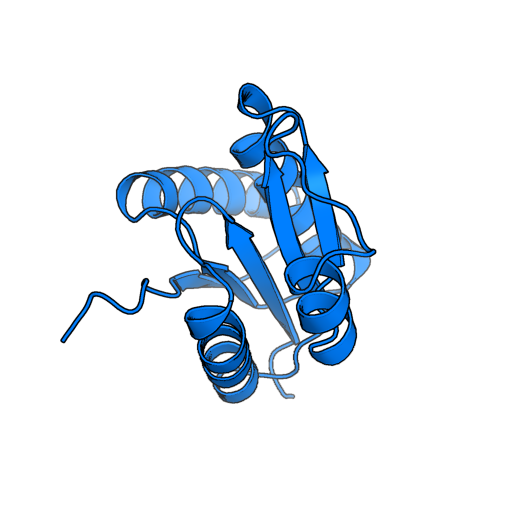 C . ASN A 1 88 ? -7.187 -2.995 10.243 1.00 97.19 88 ASN A C 1
ATOM 664 O O . ASN A 1 88 ? -6.590 -2.903 11.317 1.00 97.19 88 ASN A O 1
ATOM 668 N N . VAL A 1 89 ? -6.604 -3.459 9.133 1.00 98.12 89 VAL A N 1
ATOM 669 C CA . VAL A 1 89 ? -5.199 -3.872 9.048 1.00 98.12 89 VAL A CA 1
ATOM 670 C C . VAL A 1 89 ? -4.531 -3.215 7.848 1.00 98.12 89 VAL A C 1
ATOM 672 O O . VAL A 1 89 ? -4.930 -3.435 6.706 1.00 98.12 89 VAL A O 1
ATOM 675 N N . VAL A 1 90 ? -3.489 -2.433 8.109 1.00 98.31 90 VAL A N 1
ATOM 676 C CA . VAL A 1 90 ? -2.617 -1.877 7.072 1.00 98.31 90 VAL A CA 1
ATOM 677 C C . VAL A 1 90 ? -1.378 -2.762 6.969 1.00 98.31 90 VAL A C 1
ATOM 679 O O . VAL A 1 90 ? -0.558 -2.784 7.884 1.00 98.31 90 VAL A O 1
ATOM 682 N N . CYS A 1 91 ? -1.253 -3.505 5.874 1.00 97.81 91 CYS A N 1
ATOM 683 C CA . CYS A 1 91 ? -0.090 -4.335 5.582 1.00 97.81 91 CYS A CA 1
ATOM 684 C C . CYS A 1 91 ? 0.913 -3.529 4.751 1.00 97.81 91 CYS A C 1
ATOM 686 O O . CYS A 1 91 ? 0.577 -3.061 3.660 1.00 97.81 91 CYS A O 1
ATOM 688 N N . LEU A 1 92 ? 2.129 -3.369 5.264 1.00 97.00 92 LEU A N 1
ATOM 689 C CA . LEU A 1 92 ? 3.194 -2.580 4.651 1.00 97.00 92 LEU A CA 1
ATOM 690 C C . LEU A 1 92 ? 4.301 -3.497 4.143 1.00 97.00 92 LEU A C 1
ATOM 692 O O . LEU A 1 92 ? 4.910 -4.205 4.938 1.00 97.00 92 LEU A O 1
ATOM 696 N N . ALA A 1 93 ? 4.576 -3.447 2.842 1.00 95.31 93 ALA A N 1
ATOM 697 C CA . ALA A 1 93 ? 5.708 -4.121 2.211 1.00 95.31 93 ALA A CA 1
ATOM 698 C C . ALA A 1 93 ? 6.712 -3.053 1.746 1.00 95.31 93 ALA A C 1
ATOM 700 O O . ALA A 1 93 ? 6.648 -2.551 0.623 1.00 95.31 93 ALA A O 1
ATOM 701 N N . VAL A 1 94 ? 7.561 -2.610 2.670 1.00 93.19 94 VAL A N 1
ATOM 702 C CA . VAL A 1 94 ? 8.463 -1.450 2.537 1.00 93.19 94 VAL A CA 1
ATOM 703 C C . VAL A 1 94 ? 9.865 -1.829 3.025 1.00 93.19 94 VAL A C 1
ATOM 705 O O . VAL A 1 94 ? 10.050 -2.926 3.549 1.00 93.19 94 VAL A O 1
ATOM 708 N N . LYS A 1 95 ? 10.865 -0.948 2.874 1.00 89.69 95 LYS A N 1
ATOM 709 C CA . LYS A 1 95 ? 12.202 -1.185 3.455 1.00 89.69 95 LYS A CA 1
ATOM 710 C C . LYS A 1 95 ? 12.074 -1.318 4.973 1.00 89.69 95 LYS A C 1
ATOM 712 O O . LYS A 1 95 ? 11.327 -0.559 5.587 1.00 89.69 95 LYS A O 1
ATOM 717 N N . GLU A 1 96 ? 12.837 -2.228 5.573 1.00 85.62 96 GLU A N 1
ATOM 718 C CA . GLU A 1 96 ? 12.836 -2.459 7.028 1.00 85.62 96 GLU A CA 1
ATOM 719 C C . GLU A 1 96 ? 13.089 -1.150 7.805 1.00 85.62 96 GLU A C 1
ATOM 721 O O . GLU A 1 96 ? 12.338 -0.797 8.716 1.00 85.62 96 GLU A O 1
ATOM 726 N N . ASP A 1 97 ? 14.063 -0.350 7.355 1.00 86.69 97 ASP A N 1
ATOM 727 C CA . ASP A 1 97 ? 14.388 0.958 7.944 1.00 86.69 97 ASP A CA 1
ATOM 728 C C . ASP A 1 97 ? 13.226 1.974 7.855 1.00 86.69 97 ASP A C 1
ATOM 730 O O . ASP A 1 97 ? 13.064 2.839 8.725 1.00 86.69 97 ASP A O 1
ATOM 734 N N . ASP A 1 98 ? 12.378 1.861 6.828 1.00 89.62 98 ASP A N 1
ATOM 735 C CA . ASP A 1 98 ? 11.221 2.737 6.630 1.00 89.62 98 ASP A CA 1
ATOM 736 C C . ASP A 1 98 ? 9.996 2.265 7.422 1.00 89.62 98 ASP A C 1
ATOM 738 O O . ASP A 1 98 ? 9.170 3.092 7.829 1.00 89.62 98 ASP A O 1
ATOM 742 N N . PHE A 1 99 ? 9.876 0.960 7.695 1.00 93.31 99 PHE A N 1
ATOM 743 C CA . PHE A 1 99 ? 8.708 0.380 8.358 1.00 93.31 99 PHE A CA 1
ATOM 744 C C . PHE A 1 99 ? 8.437 1.021 9.721 1.00 93.31 99 PHE A C 1
ATOM 746 O O . PHE A 1 99 ? 7.303 1.433 9.998 1.00 93.31 99 PHE A O 1
ATOM 753 N N . ALA A 1 100 ? 9.464 1.157 10.566 1.00 92.62 100 ALA A N 1
ATOM 754 C CA . ALA A 1 100 ? 9.320 1.749 11.897 1.00 92.62 100 ALA A CA 1
ATOM 755 C C . ALA A 1 100 ? 8.815 3.201 11.818 1.00 92.62 100 ALA A C 1
ATOM 757 O O . ALA A 1 100 ? 7.866 3.587 12.512 1.00 92.62 100 ALA A O 1
ATOM 758 N N . THR A 1 101 ? 9.402 3.986 10.911 1.00 93.56 101 THR A N 1
ATOM 759 C CA . THR A 1 101 ? 9.062 5.398 10.698 1.00 93.56 101 THR A CA 1
ATOM 760 C C . THR A 1 101 ? 7.637 5.559 10.165 1.00 93.56 101 THR A C 1
ATOM 762 O O . THR A 1 101 ? 6.859 6.366 10.688 1.00 93.56 101 THR A O 1
ATOM 765 N N . LEU A 1 102 ? 7.262 4.790 9.140 1.00 95.00 102 LEU A N 1
ATOM 766 C CA . LEU A 1 102 ? 5.926 4.826 8.540 1.00 95.00 102 LEU A CA 1
ATOM 767 C C . LEU A 1 102 ? 4.860 4.356 9.531 1.00 95.00 102 LEU A C 1
ATOM 769 O O . LEU A 1 102 ? 3.835 5.019 9.704 1.00 95.00 102 LEU A O 1
ATOM 773 N N . SER A 1 103 ? 5.130 3.271 10.256 1.00 96.00 103 SER A N 1
ATOM 774 C CA . SER A 1 103 ? 4.230 2.749 11.282 1.00 96.00 103 SER A CA 1
ATOM 775 C C . SER A 1 103 ? 3.946 3.774 12.377 1.00 96.00 103 SER A C 1
ATOM 777 O O . SER A 1 103 ? 2.797 3.939 12.794 1.00 96.00 103 SER A O 1
ATOM 779 N N . GLN A 1 104 ? 4.968 4.500 12.837 1.00 95.56 104 GLN A N 1
ATOM 780 C CA . GLN A 1 104 ? 4.792 5.550 13.839 1.00 95.56 104 GLN A CA 1
ATOM 781 C C . GLN A 1 104 ? 3.949 6.720 13.307 1.00 95.56 104 GLN A C 1
ATOM 783 O O . GLN A 1 104 ? 3.047 7.198 14.008 1.00 95.56 104 GLN A O 1
ATOM 788 N N . LYS A 1 105 ? 4.201 7.165 12.068 1.00 96.06 105 LYS A N 1
ATOM 789 C CA . LYS A 1 105 ? 3.415 8.226 11.411 1.00 96.06 105 LYS A CA 1
ATOM 790 C C . LYS A 1 105 ? 1.944 7.831 11.283 1.00 96.06 105 LYS A C 1
ATOM 792 O O . LYS A 1 105 ? 1.070 8.599 11.682 1.00 96.06 105 LYS A O 1
ATOM 797 N N . LEU A 1 106 ? 1.675 6.612 10.820 1.00 97.19 106 LEU A N 1
ATOM 798 C CA . LEU A 1 106 ? 0.322 6.075 10.671 1.00 97.19 106 LEU A CA 1
ATOM 799 C C . LEU A 1 106 ? -0.414 5.968 12.001 1.00 97.19 106 LEU A C 1
ATOM 801 O O . LEU A 1 106 ? -1.554 6.413 12.103 1.00 97.19 106 LEU A O 1
ATOM 805 N N . ARG A 1 107 ? 0.235 5.450 13.049 1.00 96.62 107 ARG A N 1
ATOM 806 C CA . ARG A 1 107 ? -0.370 5.390 14.391 1.00 96.62 107 ARG A CA 1
ATOM 807 C C . ARG A 1 107 ? -0.711 6.781 14.918 1.00 96.62 107 ARG A C 1
ATOM 809 O O . ARG A 1 107 ? -1.780 6.974 15.489 1.00 96.62 107 ARG A O 1
ATOM 816 N N . THR A 1 108 ? 0.172 7.754 14.701 1.00 96.44 108 THR A N 1
ATOM 817 C CA . THR A 1 108 ? -0.056 9.148 15.110 1.00 96.44 108 THR A CA 1
ATOM 818 C C . THR A 1 108 ? -1.250 9.755 14.371 1.00 96.44 108 THR A C 1
ATOM 820 O O . THR A 1 108 ? -2.124 10.357 15.001 1.00 96.44 108 THR A O 1
ATOM 823 N N . ALA A 1 109 ? -1.329 9.554 13.053 1.00 95.38 109 ALA A N 1
ATOM 824 C CA . ALA A 1 109 ? -2.445 10.017 12.232 1.00 95.38 109 ALA A CA 1
ATOM 825 C C . ALA A 1 109 ? -3.768 9.334 12.623 1.00 95.38 109 ALA A C 1
ATOM 827 O O . ALA A 1 109 ? -4.772 10.014 12.832 1.00 95.38 109 ALA A O 1
ATOM 828 N N . GLY A 1 110 ? -3.752 8.013 12.819 1.00 95.94 110 GLY A N 1
ATOM 829 C CA . GLY A 1 110 ? -4.888 7.230 13.307 1.00 95.94 110 GLY A CA 1
ATOM 830 C C . GLY A 1 110 ? -5.429 7.733 14.638 1.00 95.94 110 GLY A C 1
ATOM 831 O O . GLY A 1 110 ? -6.617 8.029 14.746 1.00 95.94 110 GLY A O 1
ATOM 832 N N . ASN A 1 111 ? -4.546 7.926 15.620 1.00 95.88 111 ASN A N 1
ATOM 833 C CA . ASN A 1 111 ? -4.918 8.463 16.928 1.00 95.88 111 ASN A CA 1
ATOM 834 C C . ASN A 1 111 ? -5.526 9.867 16.820 1.00 95.88 111 ASN A C 1
ATOM 836 O O . ASN A 1 111 ? -6.536 10.145 17.461 1.00 95.88 111 ASN A O 1
ATOM 840 N N . THR A 1 112 ? -4.949 10.730 15.980 1.00 95.62 112 THR A N 1
ATOM 841 C CA . THR A 1 112 ? -5.463 12.090 15.739 1.00 95.62 112 THR A CA 1
ATOM 842 C C . THR A 1 112 ? -6.861 12.060 15.113 1.00 95.62 112 THR A C 1
ATOM 844 O O . THR A 1 112 ? -7.716 12.863 15.474 1.00 95.62 112 THR A O 1
ATOM 847 N N . ALA A 1 113 ? -7.114 11.101 14.220 1.00 94.25 113 ALA A N 1
ATOM 848 C CA . ALA A 1 113 ? -8.406 10.893 13.571 1.00 94.25 113 ALA A CA 1
ATOM 849 C C . ALA A 1 113 ? -9.408 10.073 14.415 1.00 94.25 113 ALA A C 1
ATOM 851 O O . ALA A 1 113 ? -10.522 9.816 13.958 1.00 94.25 113 ALA A O 1
ATOM 852 N N . GLY A 1 114 ? -9.032 9.621 15.618 1.00 96.06 114 GLY A N 1
ATOM 853 C CA . GLY A 1 114 ? -9.872 8.756 16.455 1.00 96.06 114 GLY A CA 1
ATOM 854 C C . GLY A 1 114 ? -10.113 7.358 15.868 1.00 96.06 114 GLY A C 1
ATOM 855 O O . GLY A 1 114 ? -11.135 6.735 16.158 1.00 96.06 114 GLY A O 1
ATOM 856 N N . LYS A 1 115 ? -9.201 6.861 15.024 1.00 95.88 115 LYS A N 1
ATOM 857 C CA . LYS A 1 115 ? -9.282 5.552 14.361 1.00 95.88 115 LYS A CA 1
ATOM 858 C C . LYS A 1 115 ? -8.303 4.557 14.981 1.00 95.88 115 LYS A C 1
ATOM 860 O O . LYS A 1 115 ? -7.147 4.884 15.235 1.00 95.88 115 LYS A O 1
ATOM 865 N N . GLN A 1 116 ? -8.762 3.321 15.175 1.00 93.88 116 GLN A N 1
ATOM 866 C CA . GLN A 1 116 ? -7.936 2.204 15.637 1.00 93.88 116 GLN A CA 1
ATOM 867 C C . GLN A 1 116 ? -7.770 1.173 14.520 1.00 93.88 116 GLN A C 1
ATOM 869 O O . GLN A 1 116 ? -8.753 0.697 13.962 1.00 93.88 116 GLN A O 1
ATOM 874 N N . PHE A 1 117 ? -6.522 0.818 14.225 1.00 97.25 117 PHE A N 1
ATOM 875 C CA . PHE A 1 117 ? -6.150 -0.218 13.265 1.00 97.25 117 PHE A CA 1
ATOM 876 C C . PHE A 1 117 ? -4.810 -0.843 13.670 1.00 97.25 117 PHE A C 1
ATOM 878 O O . PHE A 1 117 ? -4.034 -0.253 14.432 1.00 97.25 117 PHE A O 1
ATOM 885 N N . SER A 1 118 ? -4.533 -2.046 13.175 1.00 97.56 118 SER A N 1
ATOM 886 C CA . SER A 1 118 ? -3.222 -2.686 13.303 1.00 97.56 118 SER A CA 1
ATOM 887 C C . SER A 1 118 ? -2.380 -2.463 12.052 1.00 97.56 118 SER A C 1
ATOM 889 O O . SER A 1 118 ? -2.907 -2.299 10.954 1.00 97.56 118 SER A O 1
ATOM 891 N N . ILE A 1 119 ? -1.063 -2.488 12.224 1.00 97.81 119 ILE A N 1
ATOM 892 C CA . ILE A 1 119 ? -0.097 -2.403 11.130 1.00 97.81 119 ILE A CA 1
ATOM 893 C C . ILE A 1 119 ? 0.684 -3.711 11.123 1.00 97.81 119 ILE A C 1
ATOM 895 O O . ILE A 1 119 ? 1.169 -4.121 12.181 1.00 97.81 119 ILE A O 1
ATOM 899 N N . LEU A 1 120 ? 0.757 -4.354 9.962 1.00 96.56 120 LEU A N 1
ATOM 900 C CA . LEU A 1 120 ? 1.486 -5.597 9.735 1.00 96.56 120 LEU A CA 1
ATOM 901 C C . LEU A 1 120 ? 2.650 -5.320 8.783 1.00 96.56 120 LEU A C 1
ATOM 903 O O . LEU A 1 120 ? 2.455 -4.705 7.738 1.00 96.56 120 LEU A O 1
ATOM 907 N N . GLU A 1 121 ? 3.842 -5.779 9.139 1.00 95.50 121 GLU A N 1
ATOM 908 C CA . GLU A 1 121 ? 4.995 -5.772 8.242 1.00 95.50 121 GLU A CA 1
ATOM 909 C C . GLU 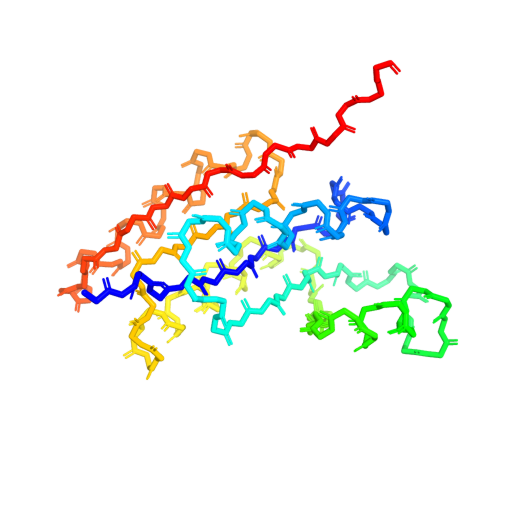A 1 121 ? 4.946 -6.983 7.310 1.00 95.50 121 GLU A C 1
ATOM 911 O O . GLU A 1 121 ? 4.679 -8.105 7.747 1.00 95.50 121 GLU A O 1
ATOM 916 N N . ILE A 1 122 ? 5.218 -6.755 6.030 1.00 92.56 122 ILE A N 1
ATOM 917 C CA . ILE A 1 122 ? 5.418 -7.787 5.021 1.00 92.56 122 ILE A CA 1
ATOM 918 C C . ILE A 1 122 ? 6.882 -7.703 4.602 1.00 92.56 122 ILE A C 1
ATOM 920 O O . ILE A 1 122 ? 7.268 -6.796 3.871 1.00 92.56 122 ILE A O 1
ATOM 924 N N . GLY A 1 123 ? 7.698 -8.636 5.091 1.00 83.88 123 GLY A N 1
ATOM 925 C CA . GLY A 1 123 ? 9.119 -8.682 4.754 1.00 83.88 123 GLY A CA 1
ATOM 926 C C . GLY A 1 123 ? 9.355 -8.951 3.267 1.00 83.88 123 GLY A C 1
ATOM 927 O O . GLY A 1 123 ? 8.540 -9.594 2.593 1.00 83.88 123 GLY A O 1
ATOM 928 N N . SER A 1 124 ? 10.494 -8.488 2.755 1.00 72.31 124 SER A N 1
ATOM 929 C CA . SER A 1 124 ? 10.961 -8.880 1.430 1.00 72.31 124 SER A CA 1
ATOM 930 C C . SER A 1 124 ? 11.359 -10.358 1.429 1.00 72.31 124 SER A C 1
ATOM 932 O O . SER A 1 124 ? 11.869 -10.896 2.413 1.00 72.31 124 SER A O 1
ATOM 934 N N . LEU A 1 125 ? 11.111 -11.043 0.311 1.00 64.06 125 LEU A N 1
ATOM 935 C CA . LEU A 1 125 ? 11.686 -12.366 0.085 1.00 64.06 125 LEU A CA 1
ATOM 936 C C . LEU A 1 125 ? 13.172 -12.155 -0.216 1.00 64.06 125 LEU A C 1
ATOM 938 O O . LEU A 1 125 ? 13.544 -11.937 -1.365 1.00 64.06 125 LEU A O 1
ATOM 942 N N . GLY A 1 126 ? 14.002 -12.130 0.825 1.00 49.19 126 GLY A N 1
ATOM 943 C CA . GLY A 1 126 ? 15.449 -12.201 0.666 1.00 49.19 126 GLY A CA 1
ATOM 944 C C . GLY A 1 126 ? 15.819 -13.525 0.003 1.00 49.19 126 GLY A C 1
ATOM 945 O O . GLY A 1 126 ? 15.321 -14.572 0.426 1.00 49.19 126 GLY A O 1
ATOM 946 N N . ASP A 1 127 ? 16.655 -13.457 -1.038 1.00 42.72 127 ASP A N 1
ATOM 947 C CA . ASP A 1 127 ? 17.230 -14.608 -1.741 1.00 42.72 127 ASP A CA 1
ATOM 948 C C . ASP A 1 127 ? 17.680 -15.674 -0.726 1.00 42.72 127 ASP A C 1
ATOM 950 O O . ASP A 1 127 ? 18.660 -15.485 -0.001 1.00 42.72 127 ASP A O 1
ATOM 954 N N . SER A 1 128 ? 16.917 -16.766 -0.633 1.00 36.91 128 SER A N 1
ATOM 955 C CA . SER A 1 128 ? 17.300 -17.981 0.095 1.00 36.91 128 SER A CA 1
ATOM 956 C C . SER A 1 128 ? 17.970 -18.958 -0.857 1.00 36.91 128 SER A C 1
ATOM 958 O O . SER A 1 128 ? 17.442 -19.119 -1.981 1.00 36.91 128 SER A O 1
#